Protein AF-A0A395J6L1-F1 (afdb_monomer_lite)

pLDDT: mean 73.13, std 16.84, range [40.88, 94.62]

Foldseek 3Di:
DDDDDDDDDPPDDPDDDDDDDDDDPDPDPDDVVLVVVLVVLVVVLVVLVVVLVPDDDDPVNVVSVVVSVVSVVVNVVSVVVVVVVVVVVVVVVVVVVCVVDDDCPVVVVVVVVVVVVVVVVVD

Sequence (123 aa):
MSTETTLGRHVGVLSPQTHPKFRHFQCRRANLPLDVKLASINAELTSYQTKLSKMRDGPGKTAIKQKALKVLQRRKMYEGQRDQLQQQSYNMESRRHDAGQPPKRHDDRLDAQIHQCRLKKQI

Secondary structure (DSSP, 8-state):
--------------------------SS-SSHHHHHHHHHHHHHHHHHHHHHHTSPSSHHHHHHHHHHHHHHHHHHHHHHHHHHHHHHHHHHHHHHHGGGSPP--HHHHHHHHHHHHHHTT--

Radius of gyration: 33.41 Å; chains: 1; bounding box: 95×67×72 Å

InterPro domains:
  IPR005024 Snf7 family [PF03357] (35-98)

Organism: NCBI:txid38457

Structure (mmCIF, N/CA/C/O backbone):
data_AF-A0A395J6L1-F1
#
_entry.id   AF-A0A395J6L1-F1
#
loop_
_atom_site.group_PDB
_atom_site.id
_atom_site.type_symbol
_atom_site.label_atom_id
_atom_site.label_alt_id
_atom_site.label_comp_id
_atom_site.label_asym_id
_atom_site.label_entity_id
_atom_site.label_seq_id
_atom_site.pdbx_PDB_ins_code
_atom_site.Cartn_x
_atom_site.Cartn_y
_atom_site.Cartn_z
_atom_site.occupancy
_atom_site.B_iso_or_equiv
_atom_site.auth_seq_id
_atom_site.auth_comp_id
_atom_site.auth_asym_id
_atom_site.auth_atom_id
_atom_site.pdbx_PDB_model_num
ATOM 1 N N . MET A 1 1 ? 72.561 -35.917 -13.223 1.00 40.88 1 MET A N 1
ATOM 2 C CA . MET A 1 1 ? 72.347 -35.390 -14.583 1.00 40.88 1 MET A CA 1
ATOM 3 C C . MET A 1 1 ? 71.003 -35.898 -15.052 1.00 40.88 1 MET A C 1
ATOM 5 O O . MET A 1 1 ? 70.668 -37.039 -14.771 1.00 40.88 1 MET A O 1
ATOM 9 N N . SER A 1 2 ? 70.226 -34.980 -15.605 1.00 42.50 2 SER A N 1
ATOM 10 C CA . SER A 1 2 ? 68.802 -35.056 -15.912 1.00 42.50 2 SER A CA 1
ATOM 11 C C . SER A 1 2 ? 68.431 -36.201 -16.846 1.00 42.50 2 SER A C 1
ATOM 13 O O . SER A 1 2 ? 69.160 -36.402 -17.806 1.00 42.50 2 SER A O 1
ATOM 15 N N . THR A 1 3 ? 67.268 -36.823 -16.618 1.00 46.41 3 THR A N 1
ATOM 16 C CA . THR A 1 3 ? 66.251 -37.137 -17.646 1.00 46.41 3 THR A CA 1
ATOM 17 C C . THR A 1 3 ? 65.059 -37.858 -17.008 1.00 46.41 3 THR A C 1
ATOM 19 O O . THR A 1 3 ? 65.149 -39.052 -16.767 1.00 46.41 3 THR A O 1
ATOM 22 N N . GLU A 1 4 ? 63.938 -37.167 -16.807 1.00 44.44 4 GLU A N 1
ATOM 23 C CA . GLU A 1 4 ? 62.587 -37.757 -16.783 1.00 44.44 4 GLU A CA 1
ATOM 24 C C . GLU A 1 4 ? 61.633 -36.641 -17.242 1.00 44.44 4 GLU A C 1
ATOM 26 O O . GLU A 1 4 ? 61.663 -35.537 -16.707 1.00 44.44 4 GLU A O 1
ATOM 31 N N . THR A 1 5 ? 61.021 -36.723 -18.419 1.00 60.56 5 THR A N 1
ATOM 32 C CA . THR A 1 5 ? 59.893 -37.570 -18.846 1.00 60.56 5 THR A CA 1
ATOM 33 C C . THR A 1 5 ? 58.679 -36.668 -19.065 1.00 60.56 5 THR A C 1
ATOM 35 O O . THR A 1 5 ? 58.083 -36.102 -18.154 1.00 60.56 5 THR A O 1
ATOM 38 N N . THR A 1 6 ? 58.368 -36.526 -20.348 1.00 58.81 6 THR A N 1
ATOM 39 C CA . THR A 1 6 ? 57.231 -35.875 -20.990 1.00 58.81 6 THR A CA 1
ATOM 40 C C . THR A 1 6 ? 55.890 -36.161 -20.306 1.00 58.81 6 THR A C 1
ATOM 42 O O . THR A 1 6 ? 55.391 -37.282 -20.357 1.00 58.81 6 THR A O 1
ATOM 45 N N . LEU A 1 7 ? 55.241 -35.121 -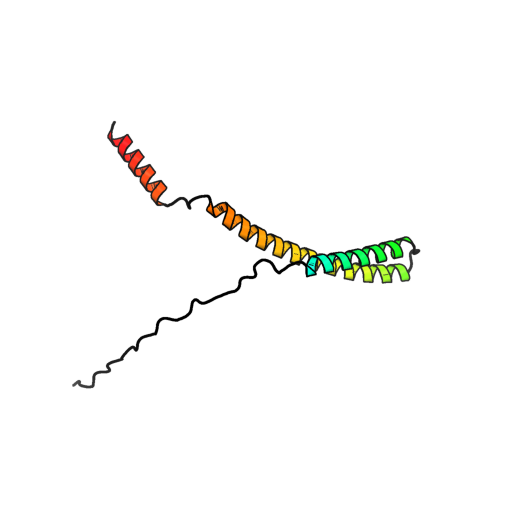19.774 1.00 55.53 7 LEU A N 1
ATOM 46 C CA . LEU A 1 7 ? 53.807 -35.136 -19.472 1.00 55.53 7 LEU A CA 1
ATOM 47 C C . LEU A 1 7 ? 53.058 -34.305 -20.516 1.00 55.53 7 LEU A C 1
ATOM 49 O O . LEU A 1 7 ? 52.892 -33.092 -20.394 1.00 55.53 7 LEU A O 1
ATOM 53 N N . GLY A 1 8 ? 52.590 -34.999 -21.554 1.00 50.22 8 GLY A N 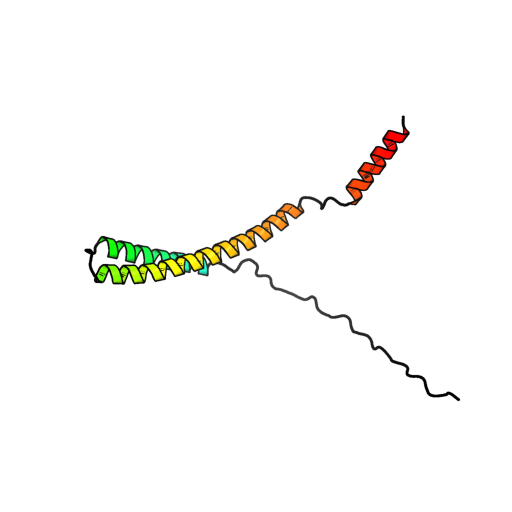1
ATOM 54 C CA . GLY A 1 8 ? 51.560 -34.507 -22.458 1.00 50.22 8 GLY A CA 1
ATOM 55 C C . GLY A 1 8 ? 50.238 -34.390 -21.708 1.00 50.22 8 GLY A C 1
ATOM 56 O O . GLY A 1 8 ? 49.568 -35.387 -21.445 1.00 50.22 8 GLY A O 1
ATOM 57 N N . ARG A 1 9 ? 49.851 -33.163 -21.353 1.00 51.06 9 ARG A N 1
ATOM 58 C CA . ARG A 1 9 ? 48.527 -32.881 -20.800 1.00 51.06 9 ARG A CA 1
ATOM 59 C C . ARG A 1 9 ? 47.580 -32.550 -21.944 1.00 51.06 9 ARG A C 1
ATOM 61 O O . ARG A 1 9 ? 47.484 -31.418 -22.404 1.00 51.06 9 ARG A O 1
ATOM 68 N N . HIS A 1 10 ? 46.901 -33.594 -22.397 1.00 48.50 10 HIS A N 1
ATOM 69 C CA . HIS A 1 10 ? 45.728 -33.537 -23.255 1.00 48.50 10 HIS A CA 1
ATOM 70 C C . HIS A 1 10 ? 44.656 -32.675 -22.563 1.00 48.50 10 HIS A C 1
ATOM 72 O O . HIS A 1 10 ? 44.012 -33.119 -21.612 1.00 48.50 10 HIS A O 1
ATOM 78 N N . VAL A 1 11 ? 44.472 -31.427 -22.999 1.00 56.31 11 VAL A N 1
ATOM 79 C CA . VAL A 1 11 ? 43.297 -30.634 -22.612 1.00 56.31 11 VAL A CA 1
ATOM 80 C C . VAL A 1 11 ? 42.191 -30.995 -23.593 1.00 56.31 11 VAL A C 1
ATOM 82 O O . VAL A 1 11 ? 42.160 -30.541 -24.734 1.00 56.31 11 VAL A O 1
ATOM 85 N N . GLY A 1 12 ? 41.340 -31.923 -23.160 1.00 50.66 12 GLY A N 1
ATOM 86 C CA . GLY A 1 12 ? 40.118 -32.292 -23.852 1.00 50.66 12 GLY A CA 1
ATOM 87 C C . GLY A 1 12 ? 39.174 -31.097 -23.952 1.00 50.66 12 GLY A C 1
ATOM 88 O O . GLY A 1 12 ? 38.765 -30.526 -22.948 1.00 50.66 12 GLY A O 1
ATOM 89 N N . VAL A 1 13 ? 38.886 -30.724 -25.195 1.00 53.59 13 VAL A N 1
ATOM 90 C CA . VAL A 1 13 ? 37.587 -30.307 -25.740 1.00 53.59 13 VAL A CA 1
ATOM 91 C C . VAL A 1 13 ? 36.506 -30.024 -24.679 1.00 53.59 13 VAL A C 1
ATOM 93 O O . VAL A 1 13 ? 35.747 -3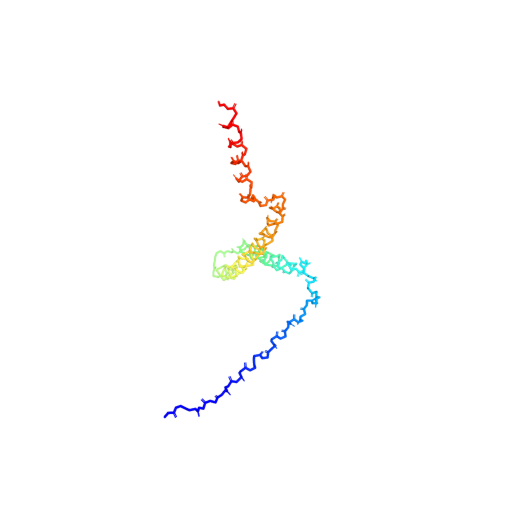0.913 -24.296 1.00 53.59 13 VAL A O 1
ATOM 96 N N . LEU A 1 14 ? 36.385 -28.767 -24.234 1.00 50.09 14 LEU A N 1
ATOM 97 C CA . LEU A 1 14 ? 35.143 -28.309 -23.609 1.00 50.09 14 LEU A CA 1
ATOM 98 C C . LEU A 1 14 ? 34.113 -28.090 -24.721 1.00 50.09 14 LEU A C 1
ATOM 100 O O . LEU A 1 14 ? 34.198 -27.151 -25.511 1.00 50.09 14 LEU A O 1
ATOM 104 N N . SER A 1 15 ? 33.171 -29.024 -24.783 1.00 53.12 15 SER A N 1
ATOM 105 C CA . SER A 1 15 ? 32.017 -29.036 -25.672 1.00 53.12 15 SER A CA 1
ATOM 106 C C . SER A 1 15 ? 31.233 -27.711 -25.617 1.00 53.12 15 SER A C 1
ATOM 108 O O . SER A 1 15 ? 30.978 -27.201 -24.522 1.00 53.12 15 SER A O 1
ATOM 110 N N . PRO A 1 16 ? 30.788 -27.160 -26.761 1.00 53.47 16 PRO A N 1
ATOM 111 C CA . PRO A 1 16 ? 29.894 -26.011 -26.783 1.00 53.47 16 PRO A CA 1
ATOM 112 C C . PRO A 1 16 ? 28.532 -26.408 -26.204 1.00 53.47 16 PRO A C 1
ATOM 114 O O . PRO A 1 16 ? 27.943 -27.420 -26.586 1.00 53.47 16 PRO A O 1
ATOM 117 N N . GLN A 1 17 ? 28.034 -25.607 -25.265 1.00 54.44 17 GLN A N 1
ATOM 118 C CA . GLN A 1 17 ? 26.723 -25.809 -24.663 1.00 54.44 17 GLN A CA 1
ATOM 119 C C . GLN A 1 17 ? 25.611 -25.622 -25.707 1.00 54.44 17 GLN A C 1
ATOM 121 O O . GLN A 1 17 ? 25.308 -24.511 -26.137 1.00 54.44 17 GLN A O 1
ATOM 126 N N . THR A 1 18 ? 24.962 -26.724 -26.073 1.00 52.62 18 THR A N 1
ATOM 127 C CA . THR A 1 18 ? 23.547 -26.766 -26.461 1.00 52.62 18 THR A CA 1
ATOM 128 C C . THR A 1 18 ? 22.731 -26.414 -25.204 1.00 52.62 18 THR A C 1
ATOM 130 O O . THR A 1 18 ? 23.000 -26.959 -24.143 1.00 52.62 18 THR A O 1
ATOM 133 N N . HIS A 1 19 ? 21.789 -25.470 -25.164 1.00 53.06 19 HIS A N 1
ATOM 134 C CA . HIS A 1 19 ? 20.569 -25.373 -25.961 1.00 53.06 19 HIS A CA 1
ATOM 135 C C . HIS A 1 19 ? 19.970 -23.951 -25.867 1.00 53.06 19 HIS A C 1
ATOM 137 O O . HIS A 1 19 ? 19.767 -23.462 -24.757 1.00 53.06 19 HIS A O 1
ATOM 143 N N . PRO A 1 20 ? 19.530 -23.325 -26.972 1.00 64.56 20 PRO A N 1
ATOM 144 C CA . PRO A 1 20 ? 18.579 -22.225 -26.920 1.00 64.56 20 PRO A CA 1
ATOM 145 C C . PRO A 1 20 ? 17.250 -22.725 -27.473 1.00 64.56 20 PRO A C 1
ATOM 147 O O . PRO A 1 20 ? 16.980 -22.595 -28.665 1.00 64.56 20 PRO A O 1
ATOM 150 N N . LYS A 1 21 ? 16.418 -23.357 -26.638 1.00 49.78 21 LYS A N 1
ATOM 151 C CA . LYS A 1 21 ? 15.089 -23.780 -27.085 1.00 49.78 21 LYS A CA 1
ATOM 152 C C . LYS A 1 21 ? 14.000 -23.579 -26.032 1.00 49.78 21 LYS A C 1
ATOM 154 O O . LYS A 1 21 ? 13.777 -24.399 -25.159 1.00 49.78 21 LYS A O 1
ATOM 159 N N . PHE A 1 22 ? 13.257 -22.509 -26.311 1.00 46.12 22 PHE A N 1
ATOM 160 C CA . PHE A 1 22 ? 11.807 -22.392 -26.213 1.00 46.12 22 PHE A CA 1
ATOM 161 C C . PHE A 1 22 ? 11.170 -22.044 -24.859 1.00 46.12 22 PHE A C 1
ATOM 163 O O . PHE A 1 22 ? 11.108 -22.822 -23.920 1.00 46.12 22 PHE A O 1
ATOM 170 N N . ARG A 1 23 ? 10.489 -20.891 -24.935 1.00 52.50 23 ARG A N 1
ATOM 171 C CA . ARG A 1 23 ? 9.224 -20.533 -24.282 1.00 52.50 23 ARG A CA 1
ATOM 172 C C . ARG A 1 23 ? 9.291 -20.277 -22.778 1.00 52.50 23 ARG A C 1
ATOM 174 O O . ARG A 1 23 ? 8.957 -21.124 -21.962 1.00 52.50 23 ARG A O 1
ATOM 181 N N . HIS A 1 24 ? 9.393 -18.992 -22.451 1.00 44.19 24 HIS A N 1
ATOM 182 C CA . HIS A 1 24 ? 8.374 -18.435 -21.566 1.00 44.19 24 HIS A CA 1
ATOM 183 C C . HIS A 1 24 ? 7.728 -17.195 -22.181 1.00 44.19 24 HIS A C 1
ATOM 185 O O . HIS A 1 24 ? 7.992 -16.046 -21.847 1.00 44.19 24 HIS A O 1
ATOM 191 N N . PHE A 1 25 ? 6.843 -17.477 -23.136 1.00 48.19 25 PHE A N 1
ATOM 192 C CA . PHE A 1 25 ? 5.737 -16.598 -23.478 1.00 48.19 25 PHE A CA 1
ATOM 193 C C . PHE A 1 25 ? 4.834 -16.529 -22.239 1.00 48.19 25 PHE A C 1
ATOM 195 O O . PHE A 1 25 ? 4.001 -17.408 -22.047 1.00 48.19 25 PHE A O 1
ATOM 202 N N . GLN A 1 26 ? 5.057 -15.551 -21.355 1.00 50.31 26 GLN A N 1
ATOM 203 C CA . GLN A 1 26 ? 4.094 -15.136 -20.325 1.00 50.31 26 GLN A CA 1
ATOM 204 C C . GLN A 1 26 ? 4.506 -13.798 -19.668 1.00 50.31 26 GLN A C 1
ATOM 206 O O . GLN A 1 26 ? 4.684 -13.704 -18.464 1.00 50.31 26 GLN A O 1
ATOM 211 N N . CYS A 1 27 ? 4.607 -12.712 -20.447 1.00 44.88 27 CYS A N 1
ATOM 212 C CA . CYS A 1 27 ? 4.698 -11.342 -19.896 1.00 44.88 27 CYS A CA 1
ATOM 213 C C . CYS A 1 27 ? 3.336 -10.635 -19.761 1.00 44.88 27 CYS A C 1
ATOM 215 O O . CYS A 1 27 ? 3.282 -9.415 -19.654 1.00 44.88 27 CYS A O 1
ATOM 217 N N . ARG A 1 28 ? 2.209 -11.358 -19.765 1.00 52.41 28 ARG A N 1
ATOM 218 C CA . ARG A 1 28 ? 0.888 -10.735 -19.554 1.00 52.41 28 ARG A CA 1
ATOM 219 C C . ARG A 1 28 ? -0.044 -11.570 -18.676 1.00 52.41 28 ARG A C 1
ATOM 221 O O . ARG A 1 28 ? -1.240 -11.646 -18.921 1.00 52.41 28 ARG A O 1
ATOM 228 N N . ARG A 1 29 ? 0.496 -12.212 -17.640 1.00 62.38 29 ARG A N 1
ATOM 229 C CA . ARG A 1 29 ? -0.325 -12.831 -16.590 1.00 62.38 29 ARG A CA 1
ATOM 230 C C . ARG A 1 29 ? 0.269 -12.568 -15.212 1.00 62.38 29 ARG A C 1
ATOM 232 O O . ARG A 1 29 ? 0.730 -13.489 -14.561 1.00 62.38 29 ARG A O 1
ATOM 239 N N . ALA A 1 30 ? 0.277 -11.317 -14.759 1.00 54.72 30 ALA A N 1
ATOM 240 C CA . ALA A 1 30 ? 0.632 -11.030 -13.370 1.00 54.72 30 ALA A CA 1
ATOM 241 C C . ALA A 1 30 ? 0.167 -9.634 -12.932 1.00 54.72 30 ALA A C 1
ATOM 243 O O . ALA A 1 30 ? 0.991 -8.734 -12.846 1.00 54.72 30 ALA A O 1
ATOM 244 N N . ASN A 1 31 ? -1.133 -9.445 -12.657 1.00 56.25 31 ASN A N 1
ATOM 245 C CA . ASN A 1 31 ? -1.556 -8.626 -11.498 1.00 56.25 31 ASN A CA 1
ATOM 246 C C . ASN A 1 31 ? -3.049 -8.646 -11.139 1.00 56.25 31 ASN A C 1
ATOM 248 O O . ASN A 1 31 ? -3.391 -8.154 -10.072 1.00 56.25 31 ASN A O 1
ATOM 252 N N . LEU A 1 32 ? -3.920 -9.315 -11.906 1.00 58.12 32 LEU A N 1
ATOM 253 C CA . LEU A 1 32 ? -5.342 -9.428 -11.542 1.00 58.12 32 LEU A CA 1
ATOM 254 C C . LEU A 1 32 ? -5.638 -9.822 -10.069 1.00 58.12 32 LEU A C 1
ATOM 256 O O . LEU A 1 32 ? -6.601 -9.294 -9.520 1.00 58.12 32 LEU A O 1
ATOM 260 N N . PRO A 1 33 ? -4.864 -10.688 -9.368 1.00 69.94 33 PRO A N 1
ATOM 261 C CA . PRO A 1 33 ? -5.187 -11.002 -7.974 1.00 69.94 33 PRO A CA 1
ATOM 262 C C . PRO A 1 33 ? -4.898 -9.867 -6.978 1.00 69.94 33 PRO A C 1
ATOM 264 O O . PRO A 1 33 ? -5.444 -9.905 -5.879 1.00 69.94 33 PRO A O 1
ATOM 267 N N . LEU A 1 34 ? -4.024 -8.907 -7.293 1.00 78.00 34 LEU A N 1
ATOM 268 C CA . LEU A 1 34 ? -3.622 -7.839 -6.366 1.00 78.00 34 LEU A CA 1
ATOM 269 C C . LEU A 1 34 ? -4.702 -6.758 -6.276 1.00 78.00 34 LEU A C 1
ATOM 271 O O . LEU A 1 34 ? -5.095 -6.397 -5.168 1.00 78.00 34 LEU A O 1
ATOM 275 N N . ASP A 1 35 ? -5.268 -6.353 -7.413 1.00 80.19 35 ASP A N 1
ATOM 276 C CA . ASP A 1 35 ? -6.389 -5.406 -7.461 1.00 80.19 35 ASP A CA 1
ATOM 277 C C . ASP A 1 35 ? -7.638 -5.964 -6.766 1.00 80.19 35 ASP A C 1
ATOM 279 O O . ASP A 1 35 ? -8.290 -5.269 -5.987 1.00 80.19 35 ASP A O 1
ATOM 283 N N . VAL A 1 36 ? -7.927 -7.258 -6.954 1.00 86.19 36 VAL A N 1
ATOM 284 C CA . VAL A 1 36 ? -9.041 -7.947 -6.277 1.00 86.19 36 VAL A CA 1
ATOM 285 C C . VAL A 1 36 ? -8.833 -7.987 -4.756 1.00 86.19 36 VAL A C 1
ATOM 287 O O . VAL A 1 36 ? -9.768 -7.740 -3.991 1.00 86.19 36 VAL A O 1
ATOM 290 N N . LYS A 1 37 ? -7.602 -8.239 -4.289 1.00 86.69 37 LYS A N 1
ATOM 291 C CA . LYS A 1 37 ? -7.265 -8.198 -2.853 1.00 86.69 37 LYS A CA 1
ATOM 292 C C . LYS A 1 37 ? -7.383 -6.784 -2.290 1.00 86.69 37 LYS A C 1
ATOM 294 O O . LYS A 1 37 ? -7.893 -6.619 -1.183 1.00 86.69 37 LYS A O 1
ATOM 299 N N . LEU A 1 38 ? -6.963 -5.770 -3.047 1.00 88.25 38 LEU A N 1
ATOM 300 C CA . LEU A 1 38 ? -7.093 -4.369 -2.651 1.00 88.25 38 LEU A CA 1
ATOM 301 C C . LEU A 1 38 ? -8.567 -3.966 -2.515 1.00 88.25 38 LEU A C 1
ATOM 303 O O . LEU A 1 38 ? -8.946 -3.342 -1.526 1.00 88.25 38 LEU A O 1
ATOM 307 N N . ALA A 1 39 ? -9.405 -4.379 -3.469 1.00 89.25 39 ALA A N 1
ATOM 308 C CA . ALA A 1 39 ? -10.845 -4.143 -3.445 1.00 89.25 39 ALA A CA 1
ATOM 309 C C . ALA A 1 39 ? -11.515 -4.792 -2.221 1.00 89.25 39 ALA A C 1
ATOM 311 O O . ALA A 1 39 ? -12.288 -4.131 -1.527 1.00 89.25 39 ALA A O 1
ATOM 312 N N . SER A 1 40 ? -11.158 -6.041 -1.895 1.00 90.56 40 SER A N 1
ATOM 313 C CA . SER A 1 40 ? -11.647 -6.727 -0.688 1.00 90.56 40 SER A CA 1
ATOM 314 C C . SER A 1 40 ? -11.252 -5.987 0.595 1.00 90.56 40 SER A C 1
ATOM 316 O O . SER A 1 40 ? -12.092 -5.733 1.456 1.00 90.56 40 SER A O 1
ATOM 318 N N . ILE A 1 41 ? -9.981 -5.586 0.710 1.00 93.06 41 ILE A N 1
ATOM 319 C CA . ILE A 1 41 ? -9.470 -4.845 1.873 1.00 93.06 41 ILE A CA 1
ATOM 320 C C . ILE A 1 41 ? -10.171 -3.486 2.011 1.00 93.06 41 ILE A C 1
ATOM 322 O O . ILE A 1 41 ? -10.501 -3.070 3.122 1.00 93.06 41 ILE A O 1
ATOM 326 N N . ASN A 1 42 ? -10.441 -2.800 0.899 1.00 91.88 42 ASN A N 1
ATOM 327 C C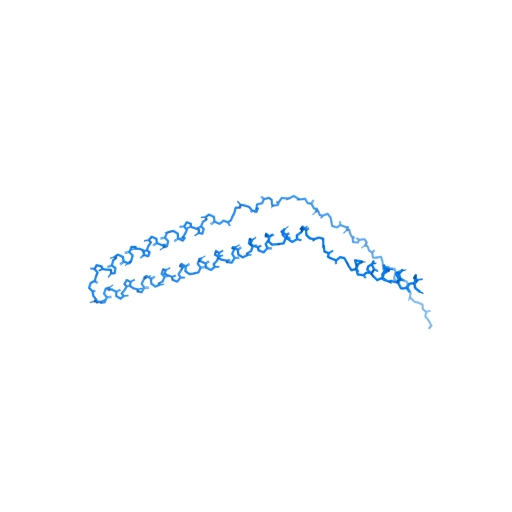A . ASN A 1 42 ? -11.166 -1.531 0.909 1.00 91.88 42 ASN A CA 1
ATOM 328 C C . ASN A 1 42 ? -12.619 -1.703 1.376 1.00 91.88 42 ASN A C 1
ATOM 330 O O . ASN A 1 42 ? -13.071 -0.929 2.218 1.00 91.88 42 ASN A O 1
ATOM 334 N N . ALA A 1 43 ? -13.320 -2.745 0.919 1.00 93.69 43 ALA A N 1
ATOM 335 C CA . ALA A 1 43 ? -14.674 -3.048 1.383 1.00 93.69 43 ALA A CA 1
ATOM 336 C C . ALA A 1 43 ? -14.716 -3.325 2.899 1.00 93.69 43 ALA A C 1
ATOM 338 O O . ALA A 1 43 ? -15.583 -2.809 3.614 1.00 93.69 43 ALA A O 1
ATOM 339 N N . GLU A 1 44 ? -13.737 -4.072 3.420 1.00 92.31 44 GLU A N 1
ATOM 340 C CA . GLU A 1 44 ? -13.591 -4.291 4.861 1.00 92.31 44 GLU A CA 1
ATOM 341 C C . GLU A 1 44 ? -13.384 -2.973 5.622 1.00 92.31 44 GLU A C 1
ATOM 343 O O . GLU A 1 44 ? -14.050 -2.742 6.636 1.00 92.31 44 GLU A O 1
ATOM 348 N N . LEU A 1 45 ? -12.520 -2.078 5.130 1.00 94.19 45 LEU A N 1
ATOM 349 C CA . LEU A 1 45 ? -12.277 -0.771 5.751 1.00 94.19 45 LEU A CA 1
ATOM 350 C C . LEU A 1 45 ? -13.531 0.104 5.789 1.00 94.19 45 LEU A C 1
ATOM 352 O O . LEU A 1 45 ? -13.823 0.683 6.837 1.00 94.19 45 LEU A O 1
ATOM 356 N N . THR A 1 46 ? -14.312 0.149 4.708 1.00 94.31 46 THR A N 1
ATOM 357 C CA . THR A 1 46 ? -15.594 0.872 4.672 1.00 94.31 46 THR A CA 1
ATOM 358 C C . THR A 1 46 ? -16.582 0.312 5.698 1.00 94.31 46 THR A C 1
ATOM 360 O O . THR A 1 46 ? -17.281 1.068 6.384 1.00 94.31 46 THR A O 1
ATOM 363 N N . SER A 1 47 ? -16.601 -1.013 5.884 1.00 93.69 47 SER A N 1
ATOM 364 C CA . SER A 1 47 ? -17.439 -1.647 6.906 1.00 93.69 47 SER A CA 1
ATOM 365 C C . SER A 1 47 ? -17.021 -1.243 8.329 1.00 93.69 47 SER A C 1
ATOM 367 O O . SER A 1 47 ? -17.876 -0.941 9.168 1.00 93.69 47 SER A O 1
ATOM 369 N N . TYR A 1 48 ? -15.712 -1.169 8.602 1.00 93.12 48 TYR A N 1
ATOM 370 C CA . TYR A 1 48 ? -15.185 -0.715 9.889 1.00 93.12 48 TYR A CA 1
ATOM 371 C C . TYR A 1 48 ? -15.446 0.774 10.121 1.00 93.12 48 TYR A C 1
ATOM 373 O O . TYR A 1 48 ? -15.823 1.147 11.229 1.00 93.12 48 TYR A O 1
ATOM 381 N N . GLN A 1 49 ? -15.323 1.614 9.092 1.00 91.25 49 GLN A N 1
ATOM 382 C CA . GLN A 1 49 ? -15.629 3.043 9.167 1.00 91.25 49 GLN A CA 1
ATOM 383 C C . GLN A 1 49 ? -17.104 3.280 9.517 1.00 91.25 49 GLN A C 1
ATOM 385 O O . GLN A 1 49 ? -17.412 4.041 10.435 1.00 91.25 49 GLN A O 1
ATOM 390 N N . THR A 1 50 ? -18.013 2.554 8.862 1.00 92.88 50 THR A N 1
ATOM 391 C CA . THR A 1 50 ? -19.453 2.629 9.145 1.00 92.88 50 THR A CA 1
ATOM 392 C C . THR A 1 50 ? -19.758 2.188 10.578 1.00 92.88 50 THR A C 1
ATOM 394 O O . THR A 1 50 ? -20.497 2.868 11.289 1.00 92.88 50 THR A O 1
ATOM 397 N N . LYS A 1 51 ? -19.150 1.090 11.049 1.00 89.31 51 LYS A N 1
ATOM 398 C CA . LYS A 1 51 ? -19.302 0.626 12.440 1.00 89.31 51 LYS A CA 1
ATOM 399 C C . LYS A 1 51 ? -18.779 1.656 13.445 1.00 89.31 51 LYS A C 1
ATOM 401 O O . LYS A 1 51 ? -19.465 1.947 14.415 1.00 89.31 51 LYS A O 1
ATOM 406 N N . LEU A 1 52 ? -17.615 2.257 13.188 1.00 89.25 52 LEU A N 1
ATOM 407 C CA . LEU A 1 52 ? -17.029 3.286 14.054 1.00 89.25 52 LEU A CA 1
ATOM 408 C C . LEU A 1 52 ? -17.875 4.563 14.119 1.00 89.25 52 LEU A C 1
ATOM 410 O O . LEU A 1 52 ? -17.934 5.176 15.181 1.00 89.25 52 LEU A O 1
ATOM 414 N N . SER A 1 53 ? -18.534 4.948 13.019 1.00 88.88 53 SER A N 1
ATOM 415 C CA . SER A 1 53 ? -19.404 6.135 12.972 1.00 88.88 53 SER A CA 1
ATOM 416 C C . SER A 1 53 ? -20.678 5.990 13.810 1.00 88.88 53 SER A C 1
ATOM 418 O O . SER A 1 53 ? -21.177 6.971 14.349 1.00 88.88 53 SER A O 1
ATOM 420 N N . LYS A 1 54 ? -21.183 4.759 13.956 1.00 88.25 54 LYS A N 1
ATOM 421 C CA . LYS A 1 54 ? -22.417 4.450 14.693 1.00 88.25 54 LYS A CA 1
ATOM 422 C C . LYS A 1 54 ? -22.175 4.145 16.173 1.00 88.25 54 LYS A C 1
ATOM 424 O O . LYS A 1 54 ? -23.129 3.955 16.920 1.00 88.25 54 LYS A O 1
ATOM 429 N N . MET A 1 55 ? -20.916 4.053 16.602 1.00 86.62 55 MET A N 1
ATOM 430 C CA . MET A 1 55 ? -20.556 3.684 17.969 1.00 86.62 55 MET A CA 1
ATOM 431 C C . MET A 1 55 ? -20.165 4.899 18.803 1.00 86.62 55 MET A C 1
ATOM 433 O O . MET A 1 55 ? -19.356 5.731 18.385 1.00 86.62 55 MET A O 1
ATOM 437 N N . ARG A 1 56 ? -20.684 4.939 20.033 1.00 85.06 56 ARG A N 1
ATOM 438 C CA . ARG A 1 56 ? -20.253 5.893 21.058 1.00 85.06 56 ARG A CA 1
ATOM 439 C C . ARG A 1 56 ? -18.815 5.600 21.490 1.00 85.06 56 ARG A C 1
ATOM 441 O O . ARG A 1 56 ? -18.373 4.448 21.464 1.00 85.06 56 ARG A O 1
ATOM 448 N N . ASP A 1 57 ? -18.085 6.643 21.873 1.00 80.62 57 ASP A N 1
ATOM 449 C CA . ASP A 1 57 ? -16.729 6.505 22.397 1.00 80.62 57 ASP A CA 1
ATOM 450 C C . ASP A 1 57 ? -16.715 5.612 23.643 1.00 80.62 57 ASP A C 1
ATOM 452 O O . ASP A 1 57 ? -17.487 5.796 24.584 1.00 80.62 57 ASP A O 1
ATOM 456 N N . GLY A 1 58 ? -15.873 4.580 23.593 1.00 87.06 58 GLY A N 1
ATOM 457 C CA . GLY A 1 58 ? -15.805 3.539 24.607 1.00 87.06 58 GLY A CA 1
ATOM 458 C C . GLY A 1 58 ? -14.881 2.386 24.203 1.00 87.06 58 GLY A C 1
ATOM 459 O O . GLY A 1 58 ? -14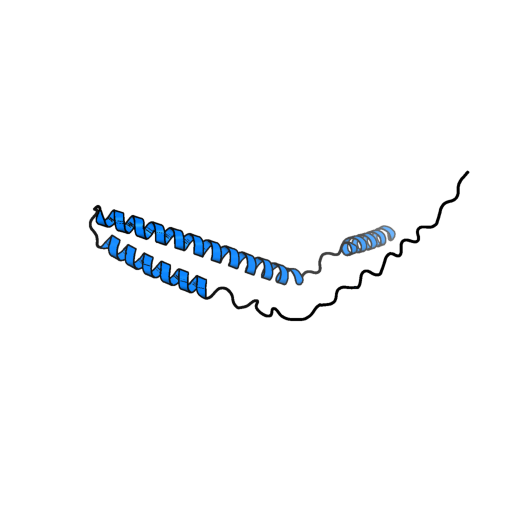.387 2.344 23.069 1.00 87.06 58 GLY A O 1
ATOM 460 N N . PRO A 1 59 ? -14.661 1.410 25.100 1.00 86.06 59 PRO A N 1
ATOM 461 C CA . PRO A 1 59 ? -13.716 0.309 24.888 1.00 86.06 59 PRO A CA 1
ATOM 462 C C . PRO A 1 59 ? -14.024 -0.529 23.633 1.00 86.06 59 PRO A C 1
ATOM 464 O O . PRO A 1 59 ? -13.107 -0.983 22.947 1.00 86.06 59 PRO A O 1
ATOM 467 N N . GLY A 1 60 ? -15.303 -0.653 23.254 1.00 86.38 60 GLY A N 1
ATOM 468 C CA . GLY A 1 60 ? -15.714 -1.313 22.010 1.00 86.38 60 GLY A CA 1
ATOM 469 C C . GLY A 1 60 ? -15.225 -0.601 20.740 1.00 86.38 60 GLY A C 1
ATOM 470 O O . GLY A 1 60 ? -14.827 -1.257 19.776 1.00 86.38 60 GLY A O 1
ATOM 471 N N . LYS A 1 61 ? -15.174 0.739 20.745 1.00 89.75 61 LYS A N 1
ATOM 472 C CA . LYS A 1 61 ? -14.672 1.542 19.618 1.00 89.75 61 LYS A CA 1
ATOM 473 C C . LYS A 1 61 ? -13.158 1.381 19.463 1.00 89.75 61 LYS A C 1
ATOM 475 O O . LYS A 1 61 ? -12.668 1.204 18.348 1.00 89.75 61 LYS A O 1
ATOM 480 N N . THR A 1 62 ? -12.421 1.346 20.575 1.00 89.44 62 THR A N 1
ATOM 481 C CA . THR A 1 62 ? -10.966 1.110 20.585 1.00 89.44 62 THR A CA 1
ATOM 482 C C . THR A 1 62 ? -10.610 -0.263 20.013 1.00 89.44 62 THR A C 1
ATOM 484 O O . THR A 1 62 ? -9.692 -0.366 19.198 1.00 89.44 62 THR A O 1
ATOM 487 N N . ALA A 1 63 ? -11.373 -1.308 20.350 1.00 90.31 63 ALA A N 1
ATOM 488 C CA . ALA A 1 63 ? -11.156 -2.651 19.812 1.00 90.31 63 ALA A CA 1
ATOM 489 C C . ALA A 1 63 ? -11.339 -2.716 18.283 1.00 90.31 63 ALA A C 1
ATOM 491 O O . ALA A 1 63 ? -10.540 -3.341 17.581 1.00 90.31 63 ALA A O 1
ATOM 492 N N . ILE A 1 64 ? -12.358 -2.040 17.740 1.00 90.88 64 ILE A N 1
ATOM 493 C CA . ILE A 1 64 ? -12.577 -1.970 16.286 1.00 90.88 64 ILE A CA 1
ATOM 494 C C . ILE A 1 64 ? -11.504 -1.120 15.606 1.00 90.88 64 ILE A C 1
ATOM 496 O O . ILE A 1 64 ? -11.010 -1.505 14.548 1.00 90.88 64 ILE A O 1
ATOM 500 N N . LYS A 1 65 ? -11.079 -0.016 16.227 1.00 90.38 65 LYS A N 1
ATOM 501 C CA . LYS A 1 65 ? -9.985 0.824 15.723 1.00 90.38 65 LYS A CA 1
ATOM 502 C C . LYS A 1 65 ? -8.685 0.026 15.581 1.00 90.38 65 LYS A C 1
ATOM 504 O O . LYS A 1 65 ? -8.044 0.092 14.538 1.00 90.38 65 LYS A O 1
ATOM 509 N N . GLN A 1 66 ? -8.342 -0.794 16.575 1.00 92.94 66 GLN A N 1
ATOM 510 C CA . GLN A 1 66 ? -7.182 -1.694 16.525 1.00 92.94 66 GLN A CA 1
ATOM 511 C C . GLN A 1 66 ? -7.278 -2.705 15.368 1.00 92.94 66 GLN A C 1
ATOM 513 O O . GLN A 1 66 ? -6.301 -2.936 14.654 1.00 92.94 66 GLN A O 1
ATOM 518 N N . LYS A 1 67 ? -8.464 -3.282 15.129 1.00 92.06 67 LYS A N 1
ATOM 519 C CA . LYS A 1 67 ? -8.695 -4.177 13.981 1.00 92.06 67 LYS A CA 1
ATOM 520 C C . LYS A 1 67 ? -8.560 -3.436 12.646 1.00 92.06 67 LYS A C 1
ATOM 522 O O . LYS A 1 67 ? -7.871 -3.929 11.756 1.00 92.06 67 LYS A O 1
ATOM 527 N N . ALA A 1 68 ? -9.141 -2.243 12.530 1.00 92.81 68 ALA A N 1
ATOM 528 C CA . ALA A 1 68 ? -9.058 -1.413 11.330 1.00 92.81 68 ALA A CA 1
ATOM 529 C C . ALA A 1 68 ? -7.611 -0.997 11.009 1.00 92.81 68 ALA A C 1
ATOM 531 O O . ALA A 1 68 ? -7.207 -1.045 9.850 1.00 92.81 68 ALA A O 1
ATOM 532 N N . LEU A 1 69 ? -6.797 -0.679 12.023 1.00 94.62 69 LEU A N 1
ATOM 533 C CA . LEU A 1 69 ? -5.373 -0.361 11.851 1.00 94.62 69 LEU A CA 1
ATOM 534 C C . LEU A 1 69 ? -4.590 -1.522 11.223 1.00 94.62 69 LEU A C 1
ATOM 536 O O . LEU A 1 69 ? -3.821 -1.315 10.285 1.00 94.62 69 LEU A O 1
ATOM 540 N N . LYS A 1 70 ? -4.833 -2.761 11.668 1.00 94.31 70 LYS A N 1
ATOM 541 C CA . LYS A 1 70 ? -4.199 -3.953 11.073 1.00 94.31 70 LYS A CA 1
ATOM 542 C C . LYS A 1 70 ? -4.589 -4.155 9.606 1.00 94.31 70 LYS A C 1
ATOM 544 O O . LYS A 1 70 ? -3.794 -4.663 8.816 1.00 94.31 70 LYS A O 1
ATOM 549 N N . VAL A 1 71 ? -5.816 -3.796 9.233 1.00 92.88 71 VAL A N 1
ATOM 550 C CA . VAL A 1 71 ? -6.301 -3.883 7.846 1.00 92.88 71 VAL A CA 1
ATOM 551 C C . VAL A 1 71 ? -5.693 -2.767 6.988 1.00 92.88 71 VAL A C 1
ATOM 553 O O . VAL A 1 71 ? -5.213 -3.045 5.891 1.00 92.88 71 VAL A O 1
ATOM 556 N N . LEU A 1 72 ? -5.592 -1.542 7.515 1.00 94.06 72 LEU A N 1
ATOM 557 C CA . LEU A 1 72 ? -4.904 -0.422 6.858 1.00 94.06 72 LEU A CA 1
ATOM 558 C C . LEU A 1 72 ? -3.436 -0.736 6.568 1.00 94.06 72 LEU A C 1
ATOM 560 O O . LEU A 1 72 ? -2.949 -0.467 5.471 1.00 94.06 72 LEU A O 1
ATOM 564 N N . GLN A 1 73 ? -2.734 -1.348 7.523 1.00 93.25 73 GLN A N 1
ATOM 565 C CA . GLN A 1 73 ? -1.337 -1.721 7.326 1.00 93.25 73 GLN A CA 1
ATOM 566 C C . GLN A 1 73 ? -1.178 -2.753 6.208 1.00 93.25 73 GLN A C 1
ATOM 568 O O . GLN A 1 73 ? -0.291 -2.617 5.367 1.00 93.25 73 GLN A O 1
ATOM 573 N N . ARG A 1 74 ? -2.080 -3.741 6.139 1.00 90.81 74 ARG A N 1
ATOM 574 C CA . ARG A 1 74 ? -2.109 -4.706 5.034 1.00 90.81 74 ARG A CA 1
ATOM 575 C C . ARG A 1 74 ? -2.373 -4.032 3.691 1.00 90.81 74 ARG A C 1
ATOM 577 O O . ARG A 1 74 ? -1.663 -4.343 2.739 1.00 90.81 74 ARG A O 1
ATOM 584 N N . ARG A 1 75 ? -3.309 -3.076 3.622 1.00 92.31 75 ARG A N 1
ATOM 585 C CA . ARG A 1 75 ? -3.547 -2.280 2.406 1.00 92.31 75 ARG A CA 1
ATOM 586 C C . ARG A 1 75 ? -2.262 -1.609 1.925 1.00 92.31 75 ARG A C 1
ATOM 588 O O . ARG A 1 75 ? -1.882 -1.800 0.778 1.00 92.31 75 ARG A O 1
ATOM 595 N N . LYS A 1 76 ? -1.556 -0.915 2.825 1.00 92.38 76 LYS A N 1
ATOM 596 C CA . LYS A 1 76 ? -0.312 -0.198 2.505 1.00 92.38 76 LYS A CA 1
ATOM 597 C C . LYS A 1 76 ? 0.775 -1.122 1.946 1.00 92.38 76 LYS A C 1
ATOM 599 O O . LYS A 1 76 ? 1.487 -0.735 1.026 1.00 92.38 76 LYS A O 1
ATOM 604 N N . MET A 1 77 ? 0.904 -2.344 2.470 1.00 90.56 77 MET A N 1
ATOM 605 C CA . MET A 1 77 ? 1.864 -3.317 1.930 1.00 90.56 77 MET A CA 1
ATOM 606 C C . MET A 1 77 ? 1.520 -3.733 0.495 1.00 90.56 77 MET A C 1
ATOM 608 O O . MET A 1 77 ? 2.417 -3.824 -0.339 1.00 90.56 77 MET A O 1
ATOM 612 N N . TYR A 1 78 ? 0.239 -3.972 0.201 1.00 90.06 78 TYR A N 1
ATOM 613 C CA . TYR A 1 78 ? -0.201 -4.330 -1.150 1.00 90.06 78 TYR A CA 1
ATOM 614 C C . TYR A 1 78 ? -0.106 -3.152 -2.128 1.00 90.06 78 TYR A C 1
ATOM 616 O O . TYR A 1 78 ? 0.295 -3.360 -3.270 1.00 90.06 78 TYR A O 1
ATOM 624 N N . GLU A 1 79 ? -0.396 -1.926 -1.681 1.00 87.69 79 GLU A N 1
ATOM 625 C CA . GLU A 1 79 ? -0.161 -0.704 -2.468 1.00 87.69 79 GLU A CA 1
ATOM 626 C C . GLU A 1 79 ? 1.324 -0.575 -2.834 1.00 87.69 79 GLU A C 1
ATOM 628 O O . GLU A 1 79 ? 1.647 -0.418 -4.007 1.00 87.69 79 GLU A O 1
ATOM 633 N N . GLY A 1 80 ? 2.237 -0.770 -1.876 1.00 89.69 80 GLY A N 1
ATOM 634 C CA . GLY A 1 80 ? 3.678 -0.743 -2.150 1.00 89.69 80 GLY A CA 1
ATOM 635 C C . GLY A 1 80 ? 4.144 -1.834 -3.125 1.00 89.69 80 GLY A C 1
ATOM 636 O O . GLY A 1 80 ? 4.964 -1.568 -4.001 1.00 89.69 80 GLY A O 1
ATOM 637 N N . GLN A 1 81 ? 3.601 -3.053 -3.025 1.00 86.25 81 GLN A N 1
ATOM 638 C CA . GLN A 1 81 ? 3.888 -4.128 -3.989 1.00 86.25 81 GLN A CA 1
ATOM 639 C C . GLN A 1 81 ? 3.394 -3.785 -5.399 1.00 86.25 81 GLN A C 1
ATOM 641 O O . GLN A 1 81 ? 4.103 -4.032 -6.375 1.00 86.25 81 GLN A O 1
ATOM 646 N N . ARG A 1 82 ? 2.197 -3.197 -5.515 1.00 86.62 82 ARG A N 1
ATOM 647 C CA . ARG A 1 82 ? 1.650 -2.726 -6.792 1.00 86.62 82 ARG A CA 1
ATOM 648 C C . ARG A 1 82 ? 2.535 -1.638 -7.395 1.00 86.62 82 ARG A C 1
ATOM 650 O O . ARG A 1 82 ? 2.889 -1.739 -8.565 1.00 86.62 82 ARG A O 1
ATOM 657 N N . ASP A 1 83 ? 2.934 -0.646 -6.605 1.00 88.69 83 ASP A N 1
ATOM 658 C CA . ASP A 1 83 ? 3.771 0.461 -7.074 1.00 88.69 83 ASP A CA 1
ATOM 659 C C . ASP A 1 83 ? 5.153 -0.040 -7.531 1.00 88.69 83 ASP A C 1
ATOM 661 O O . ASP A 1 83 ? 5.674 0.397 -8.557 1.00 88.69 83 ASP A O 1
ATOM 665 N N . GLN A 1 84 ? 5.719 -1.041 -6.848 1.00 88.12 84 GLN A N 1
ATOM 666 C CA . GLN A 1 84 ? 6.972 -1.679 -7.261 1.00 88.12 84 GLN A CA 1
ATOM 667 C C . GLN A 1 84 ? 6.842 -2.408 -8.611 1.00 88.12 84 GLN A C 1
ATOM 669 O O . GLN A 1 84 ? 7.754 -2.354 -9.440 1.00 88.12 84 GLN A O 1
ATOM 674 N N . LEU A 1 85 ? 5.710 -3.071 -8.860 1.00 84.94 85 LEU A N 1
ATOM 675 C CA . LEU A 1 85 ? 5.414 -3.729 -10.138 1.00 84.94 85 LEU A CA 1
ATOM 676 C C . LEU A 1 85 ? 5.144 -2.707 -11.248 1.00 84.94 85 LEU A C 1
ATOM 678 O O . LEU A 1 85 ? 5.605 -2.884 -12.378 1.00 84.94 85 LEU A O 1
ATOM 682 N N . GLN A 1 86 ? 4.469 -1.606 -10.921 1.00 86.31 86 GLN A N 1
ATOM 683 C CA . GLN A 1 86 ? 4.267 -0.489 -11.835 1.00 86.31 86 GLN A CA 1
ATOM 684 C C . GLN A 1 86 ? 5.610 0.131 -12.241 1.00 86.31 86 GLN A C 1
ATOM 686 O O . GLN A 1 86 ? 5.849 0.321 -13.434 1.00 86.31 86 GLN A O 1
ATOM 691 N N . GLN A 1 87 ? 6.534 0.338 -11.299 1.00 87.19 87 GLN A N 1
ATOM 692 C CA . GLN A 1 87 ? 7.883 0.822 -11.604 1.00 87.19 87 GLN A CA 1
ATOM 693 C C . GLN A 1 87 ? 8.653 -0.139 -12.522 1.00 87.19 87 GLN A C 1
ATOM 695 O O . GLN A 1 87 ? 9.319 0.308 -13.453 1.00 87.19 87 GLN A O 1
ATOM 700 N N . GLN A 1 88 ? 8.549 -1.457 -12.311 1.00 83.62 88 GLN A N 1
ATOM 701 C CA . GLN A 1 88 ? 9.147 -2.446 -13.219 1.00 83.62 88 GLN A CA 1
ATOM 702 C C . GLN A 1 88 ? 8.566 -2.336 -14.633 1.00 83.62 88 GLN A C 1
ATOM 704 O O . GLN A 1 88 ? 9.321 -2.356 -15.603 1.00 83.62 88 GLN A O 1
ATOM 709 N N . SER A 1 89 ? 7.244 -2.177 -14.757 1.00 81.38 89 SER A N 1
ATOM 710 C CA . SER A 1 89 ? 6.592 -2.002 -16.059 1.00 81.38 89 SER A CA 1
ATOM 711 C C . SER A 1 89 ? 7.044 -0.719 -16.765 1.00 81.38 89 SER A C 1
ATOM 713 O O . SER A 1 89 ? 7.366 -0.758 -17.950 1.00 81.38 89 SER A O 1
ATOM 715 N N . TYR A 1 90 ? 7.181 0.381 -16.020 1.00 85.56 90 TYR A N 1
ATOM 716 C CA . TYR A 1 90 ? 7.663 1.656 -16.539 1.00 85.56 90 TYR A CA 1
ATOM 717 C C . TYR A 1 90 ? 9.124 1.574 -16.981 1.00 85.56 90 TYR A C 1
ATOM 719 O O . TYR A 1 90 ? 9.438 1.945 -18.102 1.00 85.56 90 TYR A O 1
ATOM 727 N N . ASN A 1 91 ? 10.008 0.999 -16.163 1.00 82.38 91 ASN A N 1
ATOM 728 C CA . ASN A 1 91 ? 11.417 0.814 -16.519 1.00 82.38 91 ASN A CA 1
ATOM 729 C C . ASN A 1 91 ? 11.587 -0.010 -17.809 1.00 82.38 91 ASN A C 1
ATOM 731 O O . ASN A 1 91 ? 12.529 0.215 -18.570 1.00 82.38 91 ASN A O 1
ATOM 735 N N . MET A 1 92 ? 10.686 -0.961 -18.069 1.00 74.62 92 MET A N 1
ATOM 736 C CA . MET A 1 92 ? 10.679 -1.736 -19.311 1.00 74.62 92 MET A CA 1
ATOM 737 C C . ME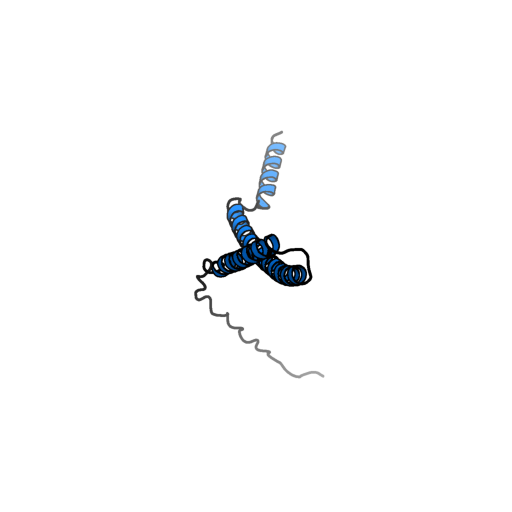T A 1 92 ? 10.151 -0.926 -20.497 1.00 74.62 92 MET A C 1
ATOM 739 O O . MET A 1 92 ? 10.699 -1.041 -21.592 1.00 74.62 92 MET A O 1
ATOM 743 N N . GLU A 1 93 ? 9.127 -0.100 -20.290 1.00 78.06 93 GLU A N 1
ATOM 744 C CA . GLU A 1 93 ? 8.578 0.780 -21.323 1.00 78.06 93 GLU A CA 1
ATOM 745 C C . GLU A 1 93 ? 9.546 1.917 -21.686 1.00 78.06 93 GLU A C 1
ATOM 747 O O . GLU A 1 93 ? 9.796 2.155 -22.862 1.00 78.06 93 GLU A O 1
ATOM 752 N N . SER A 1 94 ? 10.200 2.554 -20.709 1.00 76.44 94 SER A N 1
ATOM 753 C CA . SER A 1 94 ? 11.212 3.591 -20.952 1.00 76.44 94 SER A CA 1
ATOM 754 C C . SER A 1 94 ? 12.397 3.064 -21.761 1.00 76.44 94 SER A C 1
ATOM 756 O O . SER A 1 94 ? 12.849 3.738 -22.679 1.00 76.44 94 SER A O 1
ATOM 758 N N . ARG A 1 95 ? 12.861 1.832 -21.491 1.00 67.56 95 ARG A N 1
ATOM 759 C CA . ARG A 1 95 ? 13.911 1.171 -22.294 1.00 67.56 95 ARG A CA 1
ATOM 760 C C . ARG A 1 95 ? 13.479 0.906 -23.736 1.00 67.56 95 ARG A C 1
ATOM 762 O O . ARG A 1 95 ? 14.321 0.858 -24.623 1.00 67.56 95 ARG A O 1
ATOM 769 N N . ARG A 1 96 ? 12.181 0.694 -23.971 1.00 65.19 96 ARG A N 1
ATOM 770 C CA . ARG A 1 96 ? 11.619 0.509 -25.318 1.00 65.19 96 ARG A CA 1
ATOM 771 C C . ARG A 1 96 ? 11.456 1.836 -26.046 1.00 65.19 96 ARG A C 1
ATOM 773 O O . ARG A 1 96 ? 11.715 1.888 -27.240 1.00 65.19 96 ARG A O 1
ATOM 780 N N . HIS A 1 97 ? 11.060 2.889 -25.339 1.00 64.19 97 HIS A N 1
ATOM 781 C CA . HIS A 1 97 ? 10.906 4.224 -25.909 1.00 64.19 97 HIS A CA 1
ATOM 782 C C . HIS A 1 97 ? 12.262 4.864 -26.261 1.00 64.19 97 HIS A C 1
ATOM 784 O O . HIS A 1 97 ? 12.397 5.480 -27.313 1.00 64.19 97 HIS A O 1
ATOM 790 N N . ASP A 1 98 ? 13.290 4.636 -25.441 1.00 58.41 98 ASP A N 1
ATOM 791 C CA . ASP A 1 98 ? 14.669 5.080 -25.699 1.00 58.41 98 ASP A CA 1
ATOM 792 C C . ASP A 1 98 ? 15.335 4.338 -26.878 1.00 58.41 98 ASP A C 1
ATOM 794 O O . ASP A 1 98 ? 16.240 4.861 -27.519 1.00 58.41 98 ASP A O 1
ATOM 798 N N . ALA A 1 99 ? 14.827 3.161 -27.267 1.00 52.72 99 ALA A N 1
ATOM 799 C CA . ALA A 1 99 ? 15.331 2.414 -28.426 1.00 52.72 99 ALA A CA 1
ATOM 800 C C . ALA A 1 99 ? 15.035 3.084 -29.790 1.00 52.72 99 ALA A C 1
ATOM 802 O O . ALA A 1 99 ? 15.481 2.586 -30.824 1.00 52.72 99 ALA A O 1
ATOM 803 N N . GLY A 1 100 ? 14.293 4.200 -29.810 1.00 56.25 100 GLY A N 1
ATOM 804 C CA . GLY A 1 100 ? 14.097 5.047 -30.993 1.00 56.25 100 GLY A CA 1
ATOM 805 C C . GLY A 1 100 ? 15.199 6.090 -31.208 1.00 56.25 100 GLY A C 1
ATOM 806 O O . GLY A 1 100 ? 15.261 6.698 -32.277 1.00 56.25 100 GLY A O 1
ATOM 807 N N . GLN A 1 101 ? 16.081 6.296 -30.227 1.00 51.59 101 GLN A N 1
ATOM 808 C CA . GLN A 1 101 ? 17.246 7.153 -30.373 1.00 51.59 101 GLN A CA 1
ATOM 809 C C . GLN A 1 101 ? 18.460 6.246 -30.601 1.00 51.59 101 GLN A C 1
ATOM 811 O O . GLN A 1 101 ? 18.781 5.433 -29.732 1.00 51.59 101 GLN A O 1
ATOM 816 N N . PRO A 1 102 ? 19.133 6.311 -31.767 1.00 59.09 102 PRO A N 1
ATOM 817 C CA . PRO A 1 102 ? 20.364 5.558 -31.934 1.00 59.09 102 PRO A CA 1
ATOM 818 C C . PRO A 1 102 ? 21.310 5.968 -30.797 1.00 59.09 102 PRO A C 1
ATOM 820 O O . PRO A 1 102 ? 21.420 7.171 -30.522 1.00 59.09 102 PRO A O 1
ATOM 823 N N . PRO A 1 103 ? 21.968 5.011 -30.112 1.00 60.31 103 PRO A N 1
ATOM 824 C CA . PRO A 1 103 ? 22.992 5.366 -29.142 1.00 60.31 103 PRO A CA 1
ATOM 825 C C . PRO A 1 103 ? 23.968 6.276 -29.880 1.00 60.31 103 PRO A C 1
ATOM 827 O O . PRO A 1 103 ? 24.453 5.879 -30.940 1.00 60.31 103 PRO A O 1
ATOM 830 N N . LYS A 1 104 ? 24.181 7.502 -29.379 1.00 57.97 104 LYS A N 1
ATOM 831 C CA . LYS A 1 104 ? 25.143 8.448 -29.962 1.00 57.97 104 LYS A CA 1
ATOM 832 C C . LYS A 1 104 ? 26.461 7.693 -30.078 1.00 57.97 104 LYS A C 1
ATOM 834 O O . LYS A 1 104 ? 27.085 7.404 -29.052 1.00 57.97 104 LYS A O 1
ATOM 839 N N . ARG A 1 105 ? 26.819 7.256 -31.287 1.00 58.22 105 ARG A N 1
ATOM 840 C CA . ARG A 1 105 ? 28.007 6.427 -31.463 1.00 58.22 105 ARG A CA 1
ATOM 841 C C . ARG A 1 105 ? 29.176 7.360 -31.228 1.00 58.22 105 ARG A C 1
ATOM 843 O O . ARG A 1 105 ? 29.141 8.526 -31.611 1.00 58.22 105 ARG A O 1
ATOM 850 N N . HIS A 1 106 ? 30.220 6.869 -30.577 1.00 59.44 106 HIS A N 1
ATOM 851 C CA . HIS A 1 106 ? 31.423 7.674 -30.375 1.00 59.44 106 HIS A CA 1
ATOM 852 C C . HIS A 1 106 ? 32.015 8.154 -31.723 1.00 59.44 106 HIS A C 1
ATOM 854 O O . HIS A 1 106 ? 32.674 9.192 -31.776 1.00 59.44 106 HIS A O 1
ATOM 860 N N . ASP A 1 107 ? 31.690 7.451 -32.812 1.00 56.88 107 ASP A N 1
ATOM 861 C CA . ASP A 1 107 ? 32.002 7.804 -34.199 1.00 56.88 107 ASP A CA 1
ATOM 862 C C . ASP A 1 107 ? 31.371 9.133 -34.660 1.00 56.88 107 ASP A C 1
ATOM 864 O O . ASP A 1 107 ? 32.027 9.889 -35.373 1.00 56.88 107 ASP A O 1
ATOM 868 N N . ASP A 1 108 ? 30.191 9.516 -34.151 1.00 62.56 108 ASP A N 1
ATOM 869 C CA . ASP A 1 108 ? 29.534 10.793 -34.497 1.00 62.56 108 ASP A CA 1
ATOM 870 C C . ASP A 1 108 ? 30.391 12.007 -34.078 1.00 62.56 108 ASP A C 1
ATOM 872 O O . ASP A 1 108 ? 30.341 13.088 -34.672 1.00 62.56 108 ASP A O 1
ATOM 876 N N . ARG A 1 109 ? 31.216 11.836 -33.035 1.00 63.41 109 ARG A N 1
ATOM 877 C CA . ARG A 1 109 ? 32.141 12.864 -32.539 1.00 63.41 109 ARG A CA 1
ATOM 878 C C . ARG A 1 109 ? 33.421 12.936 -33.379 1.00 63.41 109 ARG A C 1
ATOM 880 O O . ARG A 1 109 ? 34.017 14.011 -33.472 1.00 63.41 109 ARG A O 1
ATOM 887 N N . LEU A 1 110 ? 33.824 11.821 -33.993 1.00 63.75 110 LEU A N 1
ATOM 888 C CA . LEU A 1 110 ? 34.973 11.748 -34.895 1.00 63.75 110 LEU A CA 1
ATOM 889 C C . LEU A 1 110 ? 34.634 12.355 -36.264 1.00 63.75 110 LEU A C 1
ATOM 891 O O . LEU A 1 110 ? 35.416 13.152 -36.783 1.00 63.75 110 LEU A O 1
ATOM 895 N N . ASP A 1 111 ? 33.440 12.078 -36.794 1.00 62.91 111 ASP A N 1
ATOM 896 C CA . ASP A 1 111 ? 32.957 12.659 -38.054 1.00 62.91 111 ASP A CA 1
ATOM 897 C C . ASP A 1 111 ? 32.800 14.185 -37.959 1.00 62.91 111 ASP A C 1
ATOM 899 O O . ASP A 1 111 ? 33.203 14.926 -38.864 1.00 62.91 111 ASP A O 1
ATOM 903 N N . ALA A 1 112 ? 32.328 14.689 -36.813 1.00 68.25 112 ALA A N 1
ATOM 904 C CA . ALA A 1 112 ? 32.293 16.125 -36.535 1.00 68.25 112 ALA A CA 1
ATOM 905 C C . ALA A 1 112 ? 33.702 16.758 -36.484 1.00 68.25 112 ALA A C 1
ATOM 907 O O . ALA A 1 112 ? 33.888 17.895 -36.933 1.00 68.25 112 ALA A O 1
ATOM 908 N N . GLN A 1 113 ? 34.710 16.036 -35.977 1.00 70.81 113 GLN A N 1
ATOM 909 C CA . GLN A 1 113 ? 36.105 16.494 -35.967 1.00 70.81 113 GLN A CA 1
ATOM 910 C C . GLN A 1 113 ? 36.738 16.479 -37.361 1.00 70.81 113 GLN A C 1
ATOM 912 O O . GLN A 1 113 ? 37.414 17.443 -37.718 1.00 70.81 113 GLN A O 1
ATOM 917 N N . ILE A 1 114 ? 36.483 15.452 -38.176 1.00 72.94 114 ILE A N 1
ATOM 918 C CA . ILE A 1 114 ? 36.979 15.380 -39.558 1.00 72.94 114 ILE A CA 1
ATOM 919 C C . ILE A 1 114 ? 36.386 16.516 -40.403 1.00 72.94 114 ILE A C 1
ATOM 921 O O . ILE A 1 114 ? 37.118 17.168 -41.151 1.00 72.94 114 ILE A O 1
ATOM 925 N N . HIS A 1 115 ? 35.095 16.825 -40.241 1.00 75.00 115 HIS A N 1
ATOM 926 C CA . HIS A 1 115 ? 34.455 17.952 -40.925 1.00 75.00 115 HIS A CA 1
ATOM 927 C C . HIS A 1 115 ? 35.061 19.306 -40.515 1.00 75.00 115 HIS A C 1
ATOM 929 O O . HIS A 1 115 ? 35.404 20.120 -41.375 1.00 75.00 115 HIS A O 1
ATOM 935 N N . GLN A 1 116 ? 35.280 19.528 -39.213 1.00 73.62 116 GLN A N 1
ATOM 936 C CA . GLN A 1 116 ? 35.972 20.722 -38.712 1.00 73.62 116 GLN A CA 1
ATOM 937 C C . GLN A 1 116 ? 37.416 20.823 -39.227 1.00 73.62 116 GLN A C 1
ATOM 939 O O . GLN A 1 116 ? 37.859 21.905 -39.610 1.00 73.62 116 GLN A O 1
ATOM 944 N N . CYS A 1 117 ? 38.144 19.707 -39.306 1.00 74.25 117 CYS A N 1
ATOM 945 C CA . CYS A 1 117 ? 39.476 19.670 -39.909 1.00 74.25 117 CYS A CA 1
ATOM 946 C C . CYS A 1 117 ? 39.452 20.007 -41.405 1.00 74.25 117 CYS A C 1
ATOM 948 O O . CYS A 1 117 ? 40.385 20.644 -41.886 1.00 74.25 117 CYS A O 1
ATOM 950 N N . ARG A 1 118 ? 38.402 19.626 -42.142 1.00 75.75 118 ARG A N 1
ATOM 951 C CA . ARG A 1 118 ? 38.263 19.913 -43.581 1.00 75.75 118 ARG A CA 1
ATOM 952 C C . ARG A 1 118 ? 37.911 21.375 -43.870 1.00 75.75 118 ARG A C 1
ATOM 954 O O . ARG A 1 118 ? 38.360 21.908 -44.881 1.00 75.75 118 ARG A O 1
ATOM 961 N N . LEU A 1 119 ? 37.147 22.020 -42.987 1.00 74.50 119 LEU A N 1
ATOM 962 C CA . LEU A 1 119 ? 36.829 23.451 -43.072 1.00 74.50 119 LEU A CA 1
ATOM 963 C C . LEU A 1 119 ? 38.024 24.330 -42.686 1.00 74.50 119 LEU A C 1
ATOM 965 O O . LEU A 1 119 ? 38.332 25.285 -43.389 1.00 74.50 119 LEU A O 1
ATOM 969 N N . LYS A 1 120 ? 38.758 23.963 -41.629 1.00 71.31 120 LYS A N 1
ATOM 970 C CA . LYS A 1 120 ? 39.974 24.680 -41.202 1.00 71.31 120 LYS A CA 1
ATOM 971 C C . LYS A 1 120 ? 41.151 24.571 -42.180 1.00 71.31 120 LYS A C 1
ATOM 973 O O . LYS A 1 120 ? 42.132 25.273 -41.996 1.00 71.31 120 LYS A O 1
ATOM 978 N N . LYS A 1 121 ? 41.075 23.684 -43.179 1.00 71.81 121 LYS A N 1
ATOM 979 C CA . LYS A 1 121 ? 42.099 23.497 -44.223 1.00 71.81 121 LYS A CA 1
ATOM 980 C C . LYS A 1 121 ? 41.800 24.247 -45.530 1.00 71.81 121 LYS A C 1
ATOM 982 O O . LYS A 1 121 ? 42.593 24.142 -46.457 1.00 71.81 121 LYS A O 1
ATOM 987 N N . GLN A 1 122 ? 40.642 24.908 -45.630 1.00 57.59 122 GLN A N 1
ATOM 988 C CA . GLN A 1 122 ? 40.197 25.677 -46.806 1.00 57.59 122 GLN A CA 1
ATOM 989 C C . GLN A 1 122 ? 40.298 27.203 -46.611 1.00 57.59 122 GLN A C 1
ATOM 991 O O . GLN A 1 122 ? 39.849 27.956 -47.470 1.00 57.59 122 GLN A O 1
ATOM 996 N N . ILE A 1 123 ? 40.890 27.643 -45.501 1.00 59.88 123 ILE A N 1
ATOM 997 C CA . ILE A 1 123 ? 41.329 29.020 -45.232 1.00 59.88 123 ILE A CA 1
ATOM 998 C C . ILE A 1 123 ? 42.849 28.971 -45.121 1.00 59.88 123 ILE A C 1
ATOM 1000 O O . ILE A 1 123 ? 43.502 29.890 -45.655 1.00 59.88 123 ILE A O 1
#